Protein AF-A0A2K5Y8M3-F1 (afdb_monomer_lite)

pLDDT: mean 86.73, std 17.55, range [42.19, 98.62]

Sequence (183 aa):
SFQQRLSYTTLSDLALALLDGTVFEIVQGLLEIQHLTEKSLYNQRLRLQNEHRVLRQALRQKHQEAQQACRPHNLPVLQAAQQRELEAVEHRIREEQRAMDRKIVLELDRKVADQQSTLEKAGVAGFYVTTNPQELMLQMNLLELIRKLQQRGCRAGKAALGLGGPWQPPAAHYDQEGSPVPP

Organism: Mandrillus leucophaeus (NCBI:txid9568)

Secondary structure (DSSP, 8-state):
-------HHHHHHHHHHTSSSHHHHHHHHHHHHHHHHHHHHHHHHHHHHHHHHHHHHHHHHHHHHHHHTS-GGGHHHHHHHHHHHHHHHHHHHHHHHHHHHHHHHHHHHHHHHHHHHHHHHTT-TT------HHHHHHHHHHHHHHHHHHHHHHHHHHHHTTTTS--PPP-----TT--PPP-

InterPro domains:
  IPR010849 Gonadal family [PF07324] (1-158)
  IPR010849 Gonadal family [PTHR13054] (1-167)

Radius of gyration: 31.22 Å; chains: 1; bounding box: 56×35×107 Å

Foldseek 3Di:
DDDDDDDPVLVVLQVVLPPVVVVVVLLVVLVVVVVVLVVVLVVVLVVLVVVLVVVVVVLVVVLVVCQVPDDPVCNVVSVVVSVVVVVVSVVVSVVVSVVSVVVSVVVVLVSVQVSLVSCVVSSNRLGDRDPPPVSVVVVVVSSVVSVVVVVVVVVVVCVVVVVPDPPDPPPQDDDPPDDGDDD

Structure (mmCIF, N/CA/C/O backbone):
data_AF-A0A2K5Y8M3-F1
#
_entry.id   AF-A0A2K5Y8M3-F1
#
loop_
_atom_site.group_PDB
_atom_site.id
_atom_site.type_symbol
_atom_site.label_atom_id
_atom_site.label_alt_id
_atom_site.label_comp_id
_atom_site.label_asym_id
_atom_site.label_entity_id
_atom_site.label_seq_id
_atom_site.pdbx_PDB_ins_code
_atom_site.Cartn_x
_atom_site.Cartn_y
_atom_site.Cartn_z
_atom_site.occupancy
_atom_site.B_iso_or_equiv
_atom_site.auth_seq_id
_atom_site.auth_comp_id
_atom_site.auth_asym_id
_atom_site.auth_atom_id
_atom_site.pdbx_PDB_model_num
ATOM 1 N N . SER A 1 1 ? -7.683 21.658 15.973 1.00 45.31 1 SER A N 1
ATOM 2 C CA . SER A 1 1 ? -7.852 20.444 16.796 1.00 45.31 1 SER A CA 1
ATOM 3 C C . SER A 1 1 ? -9.326 20.084 16.806 1.00 45.31 1 SER A C 1
ATOM 5 O O . SER A 1 1 ? -10.143 20.928 17.146 1.00 45.31 1 SER A O 1
ATOM 7 N N . PHE A 1 2 ? -9.689 18.880 16.365 1.00 45.53 2 PHE A N 1
ATOM 8 C CA . PHE A 1 2 ? -11.070 18.400 16.448 1.00 45.53 2 PHE A CA 1
ATOM 9 C C . PHE A 1 2 ? -11.247 17.766 17.836 1.00 45.53 2 PHE A C 1
ATOM 11 O O . PHE A 1 2 ? -10.564 16.798 18.154 1.00 45.53 2 PHE A O 1
ATOM 18 N N . GLN A 1 3 ? -12.082 18.352 18.695 1.00 52.28 3 GLN A N 1
ATOM 19 C CA . GLN A 1 3 ? -12.441 17.780 19.997 1.00 52.28 3 GLN A CA 1
ATOM 20 C C . GLN A 1 3 ? -13.894 17.329 19.928 1.00 52.28 3 GLN A C 1
ATOM 22 O O . GLN A 1 3 ? -14.812 18.084 20.237 1.00 52.28 3 GLN A O 1
ATOM 27 N N . GLN A 1 4 ? -14.104 16.098 19.472 1.00 66.81 4 GLN A N 1
ATOM 28 C CA . GLN A 1 4 ? -15.426 15.495 19.502 1.00 66.81 4 GLN A CA 1
ATOM 29 C C . GLN A 1 4 ? -15.629 14.863 20.880 1.00 66.81 4 GLN A C 1
ATOM 31 O O . GLN A 1 4 ? -14.829 14.041 21.327 1.00 66.81 4 GLN A O 1
ATOM 36 N N . ARG A 1 5 ? -16.676 15.289 21.589 1.00 74.31 5 ARG A N 1
ATOM 37 C CA . ARG A 1 5 ? -17.030 14.718 22.889 1.00 74.31 5 ARG A CA 1
ATOM 38 C C . ARG A 1 5 ? -17.652 13.346 22.654 1.00 74.31 5 ARG A C 1
ATOM 40 O O . ARG A 1 5 ? -18.730 13.251 22.076 1.00 74.31 5 ARG A O 1
ATOM 47 N N . LEU A 1 6 ? -16.966 12.297 23.096 1.00 79.12 6 LEU A N 1
ATOM 48 C CA . LEU A 1 6 ? -17.510 10.943 23.077 1.00 79.12 6 LEU A CA 1
ATOM 49 C C . LEU A 1 6 ? -18.675 10.837 24.062 1.00 79.12 6 LEU A C 1
ATOM 51 O O . LEU A 1 6 ? -18.643 11.417 25.152 1.00 79.12 6 LEU A O 1
ATOM 55 N N . SER A 1 7 ? -19.707 10.096 23.668 1.00 83.12 7 SER A N 1
ATOM 56 C CA . SER A 1 7 ? -20.825 9.796 24.556 1.00 83.12 7 SER A CA 1
ATOM 57 C C . SER A 1 7 ? -20.370 8.871 25.694 1.00 83.12 7 SER A C 1
ATOM 59 O O . SER A 1 7 ? -19.452 8.064 25.526 1.00 83.12 7 SER A O 1
ATOM 61 N N . TYR A 1 8 ? -21.016 8.974 26.859 1.00 81.12 8 TYR A N 1
ATOM 62 C CA . TYR A 1 8 ? -20.737 8.088 27.997 1.00 81.12 8 TYR A CA 1
ATOM 63 C C . TYR A 1 8 ? -20.967 6.611 27.647 1.00 81.12 8 TYR A C 1
ATOM 65 O O . TYR A 1 8 ? -20.207 5.745 28.077 1.00 81.12 8 TYR A O 1
ATOM 73 N N . THR A 1 9 ? -21.983 6.341 26.827 1.00 85.62 9 THR A N 1
ATOM 74 C CA . THR A 1 9 ? -22.307 5.007 26.315 1.00 85.62 9 THR A CA 1
ATOM 75 C C . THR A 1 9 ? -21.160 4.449 25.479 1.00 85.62 9 THR A C 1
ATOM 77 O O . THR A 1 9 ? -20.653 3.385 25.798 1.00 85.62 9 THR A O 1
ATOM 80 N N . THR A 1 10 ? -20.623 5.221 24.524 1.00 84.31 10 THR A N 1
ATOM 81 C CA . THR A 1 10 ? -19.482 4.773 23.701 1.00 84.31 10 THR A CA 1
ATOM 82 C C . THR A 1 10 ? -18.241 4.478 24.545 1.00 84.31 10 THR A C 1
ATOM 84 O O . THR A 1 10 ? -17.532 3.512 24.282 1.00 84.31 10 THR A O 1
ATOM 87 N N . LEU A 1 11 ? -17.965 5.300 25.563 1.00 85.88 11 LEU A N 1
ATOM 88 C CA . LEU A 1 11 ? -16.831 5.080 26.464 1.00 85.88 11 LEU A CA 1
ATOM 89 C C . LEU A 1 11 ? -17.019 3.840 27.347 1.00 85.88 11 LEU A C 1
ATOM 91 O O . LEU A 1 11 ? -16.051 3.118 27.576 1.00 85.88 11 LEU A O 1
ATOM 95 N N . SER A 1 12 ? -18.240 3.592 27.828 1.00 88.50 12 SER A N 1
ATOM 96 C CA . SER A 1 12 ? -18.554 2.407 28.637 1.00 88.50 12 SER A CA 1
ATOM 97 C C . SER A 1 12 ? -18.474 1.128 27.808 1.00 88.50 12 SER A C 1
ATOM 99 O O . SER A 1 12 ? -17.821 0.180 28.234 1.00 88.50 12 SER A O 1
ATOM 101 N N . ASP A 1 13 ? -19.045 1.125 26.602 1.00 90.56 13 ASP A N 1
ATOM 102 C CA . ASP A 1 13 ? -19.000 -0.019 25.685 1.00 90.56 13 ASP A CA 1
ATOM 103 C C . ASP A 1 13 ? -17.557 -0.344 25.277 1.00 90.56 13 ASP A C 1
ATOM 105 O O . ASP A 1 13 ? -17.147 -1.505 25.277 1.00 90.56 13 ASP A O 1
ATOM 109 N N . LEU A 1 14 ? -16.746 0.688 25.009 1.00 90.38 14 LEU A N 1
ATOM 110 C CA . LEU A 1 14 ? -15.321 0.514 24.739 1.00 90.38 14 LEU A CA 1
ATOM 111 C C . LEU A 1 14 ? -14.583 -0.072 25.948 1.00 90.38 14 LEU A C 1
ATOM 113 O O . LEU A 1 14 ? -13.770 -0.974 25.783 1.00 90.38 14 LEU A O 1
ATOM 117 N N . ALA A 1 15 ? -14.845 0.424 27.159 1.00 89.00 15 ALA A N 1
ATOM 118 C CA . ALA A 1 15 ? -14.204 -0.093 28.365 1.00 89.00 15 ALA A CA 1
ATOM 119 C C . ALA A 1 15 ? -14.549 -1.571 28.600 1.00 89.00 15 ALA A C 1
ATOM 121 O O . ALA A 1 15 ? -13.648 -2.346 28.911 1.00 89.00 15 ALA A O 1
ATOM 122 N N . LEU A 1 16 ? -15.814 -1.958 28.398 1.00 90.12 16 LEU A N 1
ATOM 123 C CA . LEU A 1 16 ? -16.269 -3.347 28.485 1.00 90.12 16 LEU A CA 1
ATOM 124 C C . LEU A 1 16 ? -15.545 -4.246 27.474 1.00 90.12 16 LEU A C 1
ATOM 126 O O . LEU A 1 16 ? -15.043 -5.299 27.861 1.00 90.12 16 LEU A O 1
ATOM 130 N N . ALA A 1 17 ? -15.423 -3.808 26.216 1.00 89.75 17 ALA A N 1
ATOM 131 C CA . ALA A 1 17 ? -14.727 -4.555 25.165 1.00 89.75 17 ALA A CA 1
ATOM 132 C C . ALA A 1 17 ? -13.228 -4.772 25.455 1.00 89.75 17 ALA A C 1
ATOM 134 O O . ALA A 1 17 ? -12.619 -5.688 24.916 1.00 89.75 17 ALA A O 1
ATOM 135 N N . LEU A 1 18 ? -12.614 -3.936 26.298 1.00 92.00 18 LEU A N 1
ATOM 136 C CA . LEU A 1 18 ? -11.194 -4.034 26.648 1.00 92.00 18 LEU A CA 1
ATOM 137 C C . LEU A 1 18 ? -10.912 -4.922 27.874 1.00 92.00 18 LEU A C 1
ATOM 139 O O . LEU A 1 18 ? -9.741 -5.150 28.179 1.00 92.00 18 LEU A O 1
ATOM 143 N N . LEU A 1 19 ? -11.938 -5.394 28.594 1.00 89.00 19 LEU A N 1
ATOM 144 C CA . LEU A 1 19 ? -11.767 -6.090 29.879 1.00 89.00 19 LEU A CA 1
ATOM 145 C C . LEU A 1 19 ? -11.084 -7.455 29.761 1.00 89.00 19 LEU A C 1
ATOM 147 O O . LEU A 1 19 ? -10.282 -7.808 30.623 1.00 89.00 19 LEU A O 1
ATOM 151 N N . ASP A 1 20 ? -11.419 -8.223 28.727 1.00 88.44 20 ASP A N 1
ATOM 152 C CA . ASP A 1 20 ? -10.925 -9.593 28.542 1.00 88.44 20 ASP A CA 1
ATOM 153 C C . ASP A 1 20 ? -9.510 -9.647 27.939 1.00 88.44 20 ASP A C 1
ATOM 155 O O . ASP A 1 20 ? -8.853 -10.684 27.968 1.00 88.44 20 ASP A O 1
ATOM 159 N N . GLY A 1 21 ? -9.028 -8.516 27.422 1.00 89.94 21 GLY A N 1
ATOM 160 C CA . GLY A 1 21 ? -7.730 -8.374 26.782 1.00 89.94 21 GLY A CA 1
ATOM 161 C C . GLY A 1 21 ? -7.669 -8.823 25.318 1.00 89.94 21 GLY A C 1
ATOM 162 O O . GLY A 1 21 ? -6.686 -8.503 24.647 1.00 89.94 21 GLY A O 1
ATOM 163 N N . THR A 1 22 ? -8.720 -9.451 24.782 1.00 93.88 22 THR A N 1
ATOM 164 C CA . THR A 1 22 ? -8.775 -9.956 23.399 1.00 93.88 22 THR A CA 1
ATOM 165 C C . THR A 1 22 ? -8.540 -8.830 22.391 1.00 93.88 22 THR A C 1
ATOM 167 O O . THR A 1 22 ? -7.773 -8.967 21.437 1.00 93.88 22 THR A O 1
ATOM 170 N N . VAL A 1 23 ? -9.137 -7.659 22.629 1.00 95.62 23 VAL A N 1
ATOM 171 C CA . VAL A 1 23 ? -8.974 -6.485 21.757 1.00 95.62 23 VAL A CA 1
ATOM 172 C C . VAL A 1 23 ? -7.519 -6.006 21.701 1.00 95.62 23 VAL A C 1
ATOM 174 O O . VAL A 1 23 ? -7.066 -5.557 20.647 1.00 95.62 23 VAL A O 1
ATOM 177 N N . PHE A 1 24 ? -6.748 -6.131 22.786 1.00 95.44 24 PHE A N 1
ATOM 178 C CA . PHE A 1 24 ? -5.328 -5.771 22.772 1.00 95.44 24 PHE A CA 1
ATOM 179 C C . PHE A 1 24 ? -4.502 -6.725 21.904 1.00 95.44 24 PHE A C 1
ATOM 181 O O . PHE A 1 24 ? -3.599 -6.271 21.197 1.00 95.44 24 PHE A O 1
ATOM 188 N N . GLU A 1 25 ? -4.817 -8.021 21.923 1.00 95.62 25 GLU A N 1
ATOM 189 C CA . GLU A 1 25 ? -4.176 -9.015 21.056 1.00 95.62 25 GLU A CA 1
ATOM 190 C C . GLU A 1 25 ? -4.523 -8.774 19.585 1.00 95.62 25 GLU A C 1
ATOM 192 O O . GLU A 1 25 ? -3.632 -8.762 18.735 1.00 95.62 25 GLU A O 1
ATOM 197 N N . ILE A 1 26 ? -5.794 -8.479 19.286 1.00 96.81 26 ILE A N 1
ATOM 198 C CA . ILE A 1 26 ? -6.243 -8.126 17.932 1.00 96.81 26 ILE A CA 1
ATOM 199 C C . ILE A 1 26 ? -5.497 -6.888 17.428 1.00 96.81 26 ILE A C 1
ATOM 201 O O . ILE A 1 26 ? -4.932 -6.911 16.336 1.00 96.81 26 ILE A O 1
ATOM 205 N N . VAL A 1 27 ? -5.449 -5.812 18.220 1.00 96.94 27 VAL A N 1
ATOM 206 C CA . VAL A 1 27 ? -4.745 -4.573 17.845 1.00 96.94 27 VAL A CA 1
ATOM 207 C C . VAL A 1 27 ? -3.251 -4.824 17.627 1.00 96.94 27 VAL A C 1
ATOM 209 O O . VAL A 1 27 ? -2.671 -4.272 16.689 1.00 96.94 27 VAL A O 1
ATOM 212 N N . GLN A 1 28 ? -2.629 -5.675 18.443 1.00 96.06 28 GLN A N 1
ATOM 213 C CA . GLN A 1 28 ? -1.229 -6.057 18.274 1.00 96.06 28 GLN A CA 1
ATOM 214 C C . GLN A 1 28 ? -1.009 -6.855 16.976 1.00 96.06 28 GLN A C 1
ATOM 216 O O . GLN A 1 28 ? -0.113 -6.518 16.201 1.00 96.06 28 GLN A O 1
ATOM 221 N N . GLY A 1 29 ? -1.862 -7.838 16.678 1.00 97.62 29 GLY A N 1
ATOM 222 C CA . GLY A 1 29 ? -1.800 -8.601 15.429 1.00 97.62 29 GLY A CA 1
ATOM 223 C C . GLY A 1 29 ? -2.021 -7.729 14.187 1.00 97.62 29 GLY A C 1
ATOM 224 O O . GLY A 1 29 ? -1.276 -7.828 13.211 1.00 97.62 29 GLY A O 1
ATOM 225 N N . LEU A 1 30 ? -2.987 -6.804 14.229 1.00 97.94 30 LEU A N 1
ATOM 226 C CA . LEU A 1 30 ? -3.224 -5.840 13.147 1.00 97.94 30 LEU A CA 1
ATOM 227 C C . LEU A 1 30 ? -2.010 -4.932 12.908 1.00 97.94 30 LEU A C 1
ATOM 229 O O . LEU A 1 30 ? -1.686 -4.631 11.756 1.00 97.94 30 LEU A O 1
ATOM 233 N N . LEU A 1 31 ? -1.318 -4.528 13.977 1.00 96.69 31 LEU A N 1
ATOM 234 C CA . LEU A 1 31 ? -0.097 -3.733 13.893 1.00 96.69 31 LEU A CA 1
ATOM 235 C C . LEU A 1 31 ? 1.056 -4.520 13.255 1.00 96.69 31 LEU A C 1
ATOM 237 O O . LEU A 1 31 ? 1.815 -3.974 12.457 1.00 96.69 31 LEU A O 1
ATOM 241 N N . GLU A 1 32 ? 1.212 -5.797 13.585 1.00 98.06 32 GLU A N 1
ATOM 242 C CA . GLU A 1 32 ? 2.239 -6.655 12.982 1.00 98.06 32 GLU A CA 1
ATOM 243 C C . GLU A 1 32 ? 1.980 -6.879 11.489 1.00 98.06 32 GLU A C 1
ATOM 245 O O . GLU A 1 32 ? 2.884 -6.701 10.668 1.00 98.06 32 GLU A O 1
ATOM 250 N N . ILE A 1 33 ? 0.728 -7.173 11.119 1.00 98.12 33 ILE A N 1
ATOM 251 C CA . ILE A 1 33 ? 0.303 -7.302 9.718 1.00 98.12 33 ILE A CA 1
ATOM 252 C C . ILE A 1 33 ? 0.563 -6.001 8.949 1.00 98.12 33 ILE A C 1
ATOM 254 O O . ILE A 1 33 ? 1.051 -6.050 7.814 1.00 98.12 33 ILE A O 1
ATOM 258 N N . GLN A 1 34 ? 0.280 -4.844 9.556 1.00 97.75 34 GLN A N 1
ATOM 259 C CA . GLN A 1 34 ? 0.578 -3.538 8.970 1.00 97.75 34 GLN A CA 1
ATOM 260 C C . GLN A 1 34 ? 2.074 -3.390 8.675 1.00 97.75 34 GLN A C 1
ATOM 262 O O . GLN A 1 34 ? 2.443 -3.165 7.523 1.00 97.75 34 GLN A O 1
ATOM 267 N N . HIS A 1 35 ? 2.944 -3.596 9.669 1.00 98.19 35 HIS A N 1
ATOM 268 C CA . HIS A 1 35 ? 4.392 -3.466 9.479 1.00 98.19 35 HIS A CA 1
ATOM 269 C C . HIS A 1 35 ? 4.934 -4.422 8.411 1.00 98.19 35 HIS A C 1
ATOM 271 O O . HIS A 1 35 ? 5.770 -4.032 7.592 1.00 98.19 35 HIS A O 1
ATOM 277 N N . LEU A 1 36 ? 4.469 -5.676 8.393 1.00 98.44 36 LEU A N 1
ATOM 278 C CA . LEU A 1 36 ? 4.871 -6.648 7.375 1.00 98.44 36 LEU A CA 1
ATOM 279 C C . LEU A 1 36 ? 4.439 -6.205 5.973 1.00 98.44 36 LEU A C 1
ATOM 281 O O . LEU A 1 36 ? 5.224 -6.303 5.026 1.00 98.44 36 LEU A O 1
ATOM 285 N N . THR A 1 37 ? 3.220 -5.678 5.846 1.00 98.00 37 THR A N 1
ATOM 286 C CA . THR A 1 37 ? 2.686 -5.178 4.574 1.00 98.00 37 THR A CA 1
ATOM 287 C C . THR A 1 37 ? 3.477 -3.967 4.086 1.00 98.00 37 THR A C 1
ATOM 289 O O . THR A 1 37 ? 3.958 -3.967 2.954 1.00 98.00 37 THR A O 1
ATOM 292 N N . GLU A 1 38 ? 3.687 -2.968 4.944 1.00 98.19 38 GLU A N 1
ATOM 293 C CA . GLU A 1 38 ? 4.454 -1.760 4.622 1.00 98.19 38 GLU A CA 1
ATOM 294 C C . GLU A 1 38 ? 5.890 -2.100 4.211 1.00 98.19 38 GLU A C 1
ATOM 296 O O . GLU A 1 38 ? 6.377 -1.628 3.180 1.00 98.19 38 GLU A O 1
ATOM 301 N N . LYS A 1 39 ? 6.552 -2.994 4.957 1.00 98.56 39 LYS A N 1
ATOM 302 C CA . LYS A 1 39 ? 7.898 -3.476 4.626 1.00 98.56 39 LYS A CA 1
ATOM 303 C C . LYS A 1 39 ? 7.926 -4.190 3.275 1.00 98.56 39 LYS A C 1
ATOM 305 O O . LYS A 1 39 ? 8.870 -4.006 2.506 1.00 98.56 39 LYS A O 1
ATOM 310 N N . SER A 1 40 ? 6.914 -5.000 2.970 1.00 98.50 40 SER A N 1
ATOM 311 C CA . SER A 1 40 ? 6.799 -5.691 1.681 1.00 98.50 40 SER A CA 1
ATOM 312 C C . SER A 1 40 ? 6.635 -4.704 0.518 1.00 98.50 40 SER A C 1
ATOM 314 O O . SER A 1 40 ? 7.402 -4.760 -0.446 1.00 98.50 40 SER A O 1
ATOM 316 N N . LEU A 1 41 ? 5.713 -3.741 0.641 1.00 98.50 41 LEU A N 1
ATOM 317 C CA . LEU A 1 41 ? 5.461 -2.706 -0.369 1.00 98.50 41 LEU A CA 1
ATOM 318 C C . LEU A 1 41 ? 6.694 -1.824 -0.603 1.00 98.50 41 LEU A C 1
ATOM 320 O O . LEU A 1 41 ? 7.062 -1.565 -1.752 1.00 98.50 41 LEU A O 1
ATOM 324 N N . TYR A 1 42 ? 7.376 -1.418 0.473 1.00 98.38 42 TYR A N 1
ATOM 325 C CA . TYR A 1 42 ? 8.632 -0.674 0.392 1.00 98.38 42 TYR A CA 1
ATOM 326 C C . TYR A 1 42 ? 9.706 -1.459 -0.369 1.00 98.38 42 TYR A C 1
ATOM 328 O O . TYR A 1 42 ? 10.300 -0.943 -1.316 1.00 98.38 42 TYR A O 1
ATOM 336 N N . ASN A 1 43 ? 9.917 -2.727 -0.007 1.00 98.62 43 ASN A N 1
ATOM 337 C CA . ASN A 1 43 ? 10.897 -3.580 -0.676 1.00 98.62 43 ASN A CA 1
ATOM 338 C C . ASN A 1 43 ? 10.556 -3.797 -2.153 1.00 98.62 43 ASN A C 1
ATOM 340 O O . ASN A 1 43 ? 11.457 -3.809 -2.991 1.00 98.62 43 ASN A O 1
ATOM 344 N N . GLN A 1 44 ? 9.274 -3.939 -2.494 1.00 98.38 44 GLN A N 1
ATOM 345 C CA . GLN A 1 44 ? 8.841 -4.052 -3.883 1.00 98.38 44 GLN A CA 1
ATOM 346 C C . GLN A 1 44 ? 9.154 -2.772 -4.673 1.00 98.38 44 GLN A C 1
ATOM 348 O O . GLN A 1 44 ? 9.705 -2.856 -5.771 1.00 98.38 44 GLN A O 1
ATOM 353 N N . ARG A 1 45 ? 8.877 -1.590 -4.103 1.00 98.38 45 ARG A N 1
ATOM 354 C CA . ARG A 1 45 ? 9.209 -0.302 -4.733 1.00 98.38 45 ARG A CA 1
ATOM 355 C C . ARG A 1 45 ? 10.716 -0.151 -4.933 1.00 98.38 45 ARG A C 1
ATOM 357 O O . ARG A 1 45 ? 11.152 0.256 -6.006 1.00 98.38 45 ARG A O 1
ATOM 364 N N . LEU A 1 46 ? 11.505 -0.519 -3.926 1.00 98.44 46 LEU A N 1
ATOM 365 C CA . LEU A 1 46 ? 12.964 -0.446 -3.978 1.00 98.44 46 LEU A CA 1
ATOM 366 C C . LEU A 1 46 ? 13.552 -1.380 -5.047 1.00 98.44 46 LEU A C 1
ATOM 368 O O . LEU A 1 46 ? 14.474 -0.992 -5.763 1.00 98.44 46 LEU A O 1
ATOM 372 N N . ARG A 1 47 ? 13.015 -2.599 -5.191 1.00 98.56 47 ARG A N 1
ATOM 373 C CA . ARG A 1 47 ? 13.420 -3.538 -6.253 1.00 98.56 47 ARG A CA 1
ATOM 374 C C . ARG A 1 47 ? 13.181 -2.950 -7.640 1.00 98.56 47 ARG A C 1
ATOM 376 O O . ARG A 1 47 ? 14.120 -2.908 -8.428 1.00 98.56 47 ARG A O 1
ATOM 383 N N . LEU A 1 48 ? 11.989 -2.405 -7.886 1.00 98.50 48 LEU A N 1
ATOM 384 C CA . LEU A 1 48 ? 11.653 -1.766 -9.161 1.00 98.50 48 LEU A CA 1
ATOM 385 C C . LEU A 1 48 ? 12.611 -0.604 -9.485 1.00 98.50 48 LEU A C 1
ATOM 387 O O . LEU A 1 48 ? 13.139 -0.506 -10.589 1.00 98.50 48 LEU A O 1
ATOM 391 N N . GLN A 1 49 ? 12.916 0.241 -8.497 1.00 98.12 49 GLN A N 1
ATOM 392 C CA . GLN A 1 49 ? 13.874 1.339 -8.672 1.00 98.12 49 GLN A CA 1
ATOM 393 C C . GLN A 1 49 ? 15.288 0.847 -9.006 1.00 98.12 49 GLN A C 1
ATOM 395 O O . GLN A 1 49 ? 15.981 1.446 -9.834 1.00 98.12 49 GLN A O 1
ATOM 400 N N . ASN A 1 50 ? 15.725 -0.250 -8.386 1.00 98.50 50 ASN A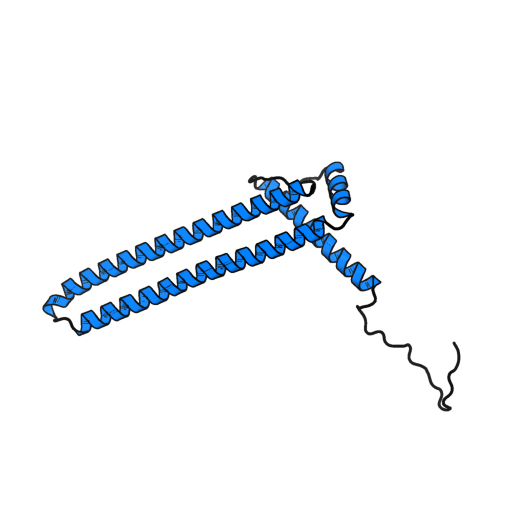 N 1
ATOM 401 C CA . ASN A 1 50 ? 17.012 -0.862 -8.697 1.00 98.50 50 ASN A CA 1
ATOM 402 C C . ASN A 1 50 ? 17.035 -1.443 -10.117 1.00 98.50 50 ASN A C 1
ATOM 404 O O . ASN A 1 50 ? 18.010 -1.225 -10.836 1.00 98.50 50 ASN A O 1
ATOM 408 N N . GLU A 1 51 ? 15.965 -2.113 -10.547 1.00 98.44 51 GLU A N 1
ATOM 409 C CA . GLU A 1 51 ? 15.809 -2.610 -11.920 1.00 98.44 51 GLU A CA 1
ATOM 410 C C . GLU A 1 51 ? 15.885 -1.463 -12.937 1.00 98.44 51 GLU A C 1
ATOM 412 O O . GLU A 1 51 ? 16.639 -1.541 -13.907 1.00 98.44 51 GLU A O 1
ATOM 417 N N . HIS A 1 52 ? 15.204 -0.342 -12.678 1.00 98.44 52 HIS A N 1
ATOM 418 C CA . HIS A 1 52 ? 15.279 0.863 -13.514 1.00 98.44 52 HIS A CA 1
ATOM 419 C C . HIS A 1 52 ? 16.687 1.455 -13.579 1.00 98.44 52 HIS A C 1
ATOM 421 O O . HIS A 1 52 ? 17.126 1.907 -14.641 1.00 98.44 52 HIS A O 1
ATOM 427 N N . ARG A 1 53 ? 17.418 1.453 -12.457 1.00 98.06 53 ARG A N 1
ATOM 428 C CA . ARG A 1 53 ? 18.812 1.914 -12.409 1.00 98.06 53 ARG A CA 1
ATOM 429 C C . ARG A 1 53 ? 19.712 1.038 -13.279 1.00 98.06 53 ARG A C 1
ATOM 431 O O . ARG A 1 53 ? 20.475 1.573 -14.081 1.00 98.06 53 ARG A O 1
ATOM 438 N N . VAL A 1 54 ? 19.599 -0.282 -13.137 1.00 98.38 54 VAL A N 1
ATOM 439 C CA . VAL A 1 54 ? 20.365 -1.258 -13.927 1.00 98.38 54 VAL A CA 1
ATOM 440 C C . VAL A 1 54 ? 20.023 -1.133 -15.411 1.00 98.38 54 VAL A C 1
ATOM 442 O O . VAL A 1 54 ? 20.929 -1.065 -16.237 1.00 98.38 54 VAL A O 1
ATOM 445 N N . LEU A 1 55 ? 18.740 -1.001 -15.755 1.00 97.94 55 LEU A N 1
ATOM 446 C CA . LEU A 1 55 ? 18.285 -0.809 -17.131 1.00 97.94 55 LEU A CA 1
ATOM 447 C C . LEU A 1 55 ? 18.898 0.443 -17.773 1.00 97.94 55 LEU A C 1
ATOM 449 O O . LEU A 1 55 ? 19.417 0.374 -18.885 1.00 97.94 55 LEU A O 1
ATOM 453 N N . ARG A 1 56 ? 18.880 1.586 -17.072 1.00 97.31 56 ARG A N 1
ATOM 454 C CA . ARG A 1 56 ? 19.499 2.830 -17.566 1.00 97.31 56 ARG A CA 1
ATOM 455 C C . ARG A 1 56 ? 20.998 2.671 -17.789 1.00 97.31 56 ARG A C 1
ATOM 457 O O . ARG A 1 56 ? 21.524 3.188 -18.771 1.00 97.31 56 ARG A O 1
ATOM 464 N N . GLN A 1 57 ? 21.685 1.980 -16.883 1.00 97.50 57 GLN A N 1
ATOM 465 C CA . GLN A 1 57 ? 23.117 1.730 -17.012 1.00 97.50 57 GLN A CA 1
ATOM 466 C C . GLN A 1 57 ? 23.418 0.829 -18.216 1.00 97.50 57 GLN A C 1
ATOM 468 O O . GLN A 1 57 ? 24.276 1.173 -19.023 1.00 97.50 57 GLN A O 1
ATOM 473 N N . ALA A 1 58 ? 22.677 -0.269 -18.376 1.00 97.81 58 ALA A N 1
ATOM 474 C CA . ALA A 1 58 ? 22.828 -1.182 -19.504 1.00 97.81 58 ALA A CA 1
ATOM 475 C C . ALA A 1 58 ? 22.552 -0.487 -20.847 1.00 97.81 58 ALA A C 1
ATOM 477 O O . ALA A 1 58 ? 23.302 -0.669 -21.804 1.00 97.81 58 ALA A O 1
ATOM 478 N N . LEU A 1 59 ? 21.519 0.361 -20.910 1.00 97.56 59 LEU A N 1
ATOM 479 C CA . LEU A 1 59 ? 21.202 1.136 -22.109 1.00 97.56 59 LEU A CA 1
ATOM 480 C C . LEU A 1 59 ? 22.339 2.095 -22.480 1.00 97.56 59 LEU A C 1
ATOM 482 O O . LEU A 1 59 ? 22.764 2.124 -23.631 1.00 97.56 59 LEU A O 1
ATOM 486 N N . ARG A 1 60 ? 22.867 2.840 -21.501 1.00 96.12 60 ARG A N 1
ATOM 487 C CA . ARG A 1 60 ? 24.001 3.752 -21.715 1.00 96.12 60 ARG A CA 1
ATOM 488 C C . ARG A 1 60 ? 25.242 3.014 -22.201 1.00 96.12 60 ARG A C 1
ATOM 490 O O . ARG A 1 60 ? 25.886 3.481 -23.134 1.00 96.12 60 ARG A O 1
ATOM 497 N N . GLN A 1 61 ? 25.538 1.858 -21.612 1.00 97.25 61 GLN A N 1
ATOM 498 C CA . GLN A 1 61 ? 26.663 1.023 -22.023 1.00 97.25 61 GLN A CA 1
ATOM 499 C C . GLN A 1 61 ? 26.507 0.563 -23.481 1.00 97.25 61 GLN A C 1
ATOM 501 O O . GLN A 1 61 ? 27.392 0.797 -24.300 1.00 97.25 61 GLN A O 1
ATOM 506 N N . LYS A 1 62 ? 25.334 0.023 -23.840 1.00 96.69 62 LYS A N 1
ATOM 507 C CA . LYS A 1 62 ? 24.998 -0.368 -25.220 1.00 96.69 62 LYS A CA 1
ATOM 508 C C . LYS A 1 62 ? 25.128 0.808 -26.194 1.00 96.69 62 LYS A C 1
ATOM 510 O O . LYS A 1 62 ? 25.625 0.647 -27.307 1.00 96.69 62 LYS A O 1
ATOM 515 N N . HIS A 1 63 ? 24.668 1.996 -25.798 1.00 96.25 63 HIS A N 1
ATOM 516 C CA . HIS A 1 63 ? 24.774 3.199 -26.626 1.00 96.25 63 HIS A CA 1
ATOM 517 C C . HIS A 1 63 ? 26.226 3.610 -26.858 1.00 96.25 63 HIS A C 1
ATOM 519 O O . HIS A 1 63 ? 26.583 3.933 -27.992 1.00 96.25 63 HIS A O 1
ATOM 525 N N . GLN A 1 64 ? 27.058 3.552 -25.820 1.00 94.75 64 GLN A N 1
ATOM 526 C CA . GLN A 1 64 ? 28.481 3.869 -25.900 1.00 94.75 64 GLN A CA 1
ATOM 527 C C . GLN A 1 64 ? 29.234 2.889 -26.811 1.00 94.75 64 GLN A C 1
ATOM 529 O O . GLN A 1 64 ? 29.980 3.321 -27.687 1.00 94.75 64 GLN A O 1
ATOM 534 N N . GLU A 1 65 ? 28.995 1.585 -26.665 1.00 95.62 65 GLU A N 1
ATOM 535 C CA . GLU A 1 65 ? 29.589 0.546 -27.520 1.00 95.62 65 GLU A CA 1
ATOM 536 C C . GLU A 1 65 ? 29.194 0.728 -28.992 1.00 95.62 65 GLU A C 1
ATOM 538 O O . GLU A 1 65 ? 30.044 0.702 -29.885 1.00 95.62 65 GLU A O 1
ATOM 543 N N . ALA A 1 66 ? 27.911 0.997 -29.253 1.00 93.88 66 ALA A N 1
ATOM 544 C CA . ALA A 1 66 ? 27.420 1.240 -30.605 1.00 93.88 66 ALA A CA 1
ATOM 545 C C . ALA A 1 66 ? 28.046 2.494 -31.236 1.00 93.88 66 ALA A C 1
ATOM 547 O O . ALA A 1 66 ? 28.332 2.489 -32.430 1.00 93.88 66 ALA A O 1
ATOM 548 N N . GLN A 1 67 ? 28.281 3.558 -30.459 1.00 93.12 67 GLN A N 1
ATOM 549 C CA . GLN A 1 67 ? 28.947 4.769 -30.949 1.00 93.12 67 GLN A CA 1
ATOM 550 C C . GLN A 1 67 ? 30.418 4.516 -31.295 1.00 93.12 67 GLN A C 1
ATOM 552 O O . GLN A 1 67 ? 30.880 5.002 -32.324 1.00 93.12 67 GLN A O 1
ATOM 557 N N . GLN A 1 68 ? 31.132 3.729 -30.485 1.00 91.38 68 GLN A N 1
ATOM 558 C CA . GLN A 1 68 ? 32.537 3.380 -30.732 1.00 91.38 68 GLN A CA 1
ATOM 559 C C . GLN A 1 68 ? 32.724 2.540 -32.001 1.00 91.38 68 GLN A C 1
ATOM 561 O O . GLN A 1 68 ? 33.710 2.712 -32.714 1.00 91.38 68 GLN A O 1
ATOM 566 N N . ALA A 1 69 ? 31.774 1.655 -32.307 1.00 91.56 69 ALA A N 1
ATOM 567 C CA . ALA A 1 69 ? 31.803 0.827 -33.512 1.00 91.56 69 ALA A CA 1
ATOM 568 C C . ALA A 1 69 ? 31.273 1.545 -34.774 1.00 91.56 69 ALA A C 1
ATOM 570 O O . ALA A 1 69 ? 31.361 1.003 -35.879 1.00 91.56 69 ALA A O 1
ATOM 571 N N . CYS A 1 70 ? 30.692 2.744 -34.639 1.00 89.50 70 CYS A N 1
ATOM 572 C CA . CYS A 1 70 ? 30.013 3.435 -35.732 1.00 89.50 70 CYS A CA 1
ATOM 573 C C . CYS A 1 70 ? 30.969 4.304 -36.559 1.00 89.50 70 CYS A C 1
ATOM 575 O O . CYS A 1 70 ? 31.847 4.988 -36.038 1.00 89.50 70 CYS A O 1
ATOM 577 N N . ARG A 1 71 ? 30.760 4.341 -37.879 1.00 90.75 71 ARG A N 1
ATOM 578 C CA . ARG A 1 71 ? 31.483 5.265 -38.764 1.00 90.75 71 ARG A CA 1
ATOM 579 C C . ARG A 1 71 ? 31.003 6.714 -38.555 1.00 90.75 71 ARG A C 1
ATOM 581 O O . ARG A 1 71 ? 29.797 6.914 -38.394 1.00 90.75 71 ARG A O 1
ATOM 588 N N . PRO A 1 72 ? 31.880 7.733 -38.681 1.00 86.19 72 PRO A N 1
ATOM 589 C CA . PRO A 1 72 ? 31.537 9.134 -38.397 1.00 86.19 72 PRO A CA 1
ATOM 590 C C . PRO A 1 72 ? 30.314 9.665 -39.157 1.00 86.19 72 PRO A C 1
ATOM 592 O O . PRO A 1 72 ? 29.487 10.370 -38.588 1.00 86.19 72 PRO A O 1
ATOM 595 N N . HIS A 1 73 ? 30.145 9.274 -40.423 1.00 89.44 73 HIS A N 1
ATOM 596 C CA . HIS A 1 73 ? 29.013 9.697 -41.256 1.00 89.44 73 HIS A CA 1
ATOM 597 C C . HIS A 1 73 ? 27.648 9.145 -40.784 1.00 89.44 73 HIS A C 1
ATOM 599 O O . HIS A 1 73 ? 26.616 9.733 -41.084 1.00 89.44 73 HIS A O 1
ATOM 605 N N . ASN A 1 74 ? 27.623 8.034 -40.033 1.00 91.81 74 ASN A N 1
ATOM 606 C CA . ASN A 1 74 ? 26.393 7.393 -39.540 1.00 91.81 74 ASN A CA 1
ATOM 607 C C . ASN A 1 74 ? 26.048 7.825 -38.110 1.00 91.81 74 ASN A C 1
ATOM 609 O O . ASN A 1 74 ? 24.959 7.528 -37.614 1.00 91.81 74 ASN A O 1
ATOM 613 N N . LEU A 1 75 ? 26.970 8.525 -37.445 1.00 92.50 75 LEU A N 1
ATOM 614 C CA . LEU A 1 75 ? 26.847 8.914 -36.049 1.00 92.50 75 LEU A CA 1
ATOM 615 C C . LEU A 1 75 ? 25.603 9.779 -35.765 1.00 92.50 75 LEU A C 1
ATOM 617 O O . LEU A 1 75 ? 24.915 9.463 -34.796 1.00 92.50 75 LEU A O 1
ATOM 621 N N . PRO A 1 76 ? 25.221 10.773 -36.599 1.00 92.94 76 PRO A N 1
ATOM 622 C CA . PRO A 1 76 ? 24.028 11.585 -36.332 1.00 92.94 76 PRO A CA 1
ATOM 623 C C . PRO A 1 76 ? 22.729 10.770 -36.352 1.00 92.94 76 PRO A C 1
ATOM 625 O O . PRO A 1 76 ? 21.852 10.953 -35.509 1.00 92.94 76 PRO A O 1
ATOM 628 N N . VAL A 1 77 ? 22.614 9.827 -37.293 1.00 94.69 77 VAL A N 1
ATOM 629 C CA . VAL A 1 77 ? 21.436 8.952 -37.412 1.00 94.69 77 VAL A CA 1
ATOM 630 C C . VAL A 1 77 ? 21.352 8.008 -36.213 1.00 94.69 77 VAL A C 1
ATOM 632 O O . VAL A 1 77 ? 20.278 7.840 -35.634 1.00 94.69 77 VAL A O 1
ATOM 635 N N . LEU A 1 78 ? 22.490 7.436 -35.806 1.00 95.31 78 LEU A N 1
ATOM 636 C CA . LEU A 1 78 ? 22.581 6.586 -34.622 1.00 95.31 78 LEU A CA 1
ATOM 637 C C . LEU A 1 78 ? 22.210 7.358 -33.348 1.00 95.31 78 LEU A C 1
ATOM 639 O O . LEU A 1 78 ? 21.389 6.879 -32.572 1.00 95.31 78 LEU A O 1
ATOM 643 N N . GLN A 1 79 ? 22.754 8.560 -33.148 1.00 94.44 79 GLN A N 1
ATOM 644 C CA . GLN A 1 79 ? 22.445 9.406 -31.991 1.00 94.44 79 GLN A CA 1
ATOM 645 C C . GLN A 1 79 ? 20.956 9.763 -31.928 1.00 94.44 79 GLN A C 1
ATOM 647 O O . GLN A 1 79 ? 20.342 9.655 -30.869 1.00 94.44 79 GLN A O 1
ATOM 652 N N . ALA A 1 80 ? 20.339 10.101 -33.064 1.00 95.94 80 ALA A N 1
ATOM 653 C CA . ALA A 1 80 ? 18.904 10.371 -33.125 1.00 95.94 80 ALA A CA 1
ATOM 654 C C . ALA A 1 80 ? 18.042 9.137 -32.792 1.00 95.94 80 ALA A C 1
ATOM 656 O O . ALA A 1 80 ? 16.928 9.281 -32.283 1.00 95.94 80 ALA A O 1
ATOM 657 N N . ALA A 1 81 ? 18.516 7.924 -33.094 1.00 95.69 81 ALA A N 1
ATOM 658 C CA . ALA A 1 81 ? 17.848 6.683 -32.698 1.00 95.69 81 ALA A CA 1
ATOM 659 C C . ALA A 1 81 ? 18.032 6.388 -31.199 1.00 95.69 81 ALA A C 1
ATOM 661 O O . ALA A 1 81 ? 17.065 6.052 -30.518 1.00 95.69 81 ALA A O 1
ATOM 662 N N . GLN A 1 82 ? 19.244 6.576 -30.672 1.00 96.56 82 GLN A N 1
ATOM 663 C CA . GLN A 1 82 ? 19.564 6.397 -29.252 1.00 96.56 82 GLN A CA 1
ATOM 664 C C . GLN A 1 82 ? 18.781 7.361 -28.357 1.00 96.56 82 GLN A C 1
ATOM 666 O O . GLN A 1 82 ? 18.257 6.948 -27.324 1.00 96.56 82 GLN A O 1
ATOM 671 N N . GLN A 1 83 ? 18.635 8.618 -28.782 1.00 96.12 83 GLN A N 1
ATOM 672 C CA . GLN A 1 83 ? 17.836 9.617 -28.074 1.00 96.12 83 GLN A CA 1
ATOM 673 C C . GLN A 1 83 ? 16.365 9.189 -27.968 1.00 96.12 83 GLN A C 1
ATOM 675 O O . GLN A 1 83 ? 15.788 9.219 -26.884 1.00 96.12 83 GLN A O 1
ATOM 680 N N . ARG A 1 84 ? 15.781 8.695 -29.068 1.00 97.25 84 ARG A N 1
ATOM 681 C CA . ARG A 1 84 ? 14.414 8.150 -29.071 1.00 97.25 84 ARG A CA 1
ATOM 682 C C . ARG A 1 84 ? 14.270 6.924 -28.167 1.00 97.25 84 ARG A C 1
ATOM 684 O O . ARG A 1 84 ? 13.270 6.797 -27.465 1.00 97.25 84 ARG A O 1
ATOM 691 N N . GLU A 1 85 ? 15.258 6.028 -28.160 1.00 97.31 85 GLU A N 1
ATOM 692 C CA . GLU A 1 85 ? 15.268 4.852 -27.274 1.00 97.31 85 GLU A CA 1
ATOM 693 C C . GLU A 1 85 ? 15.329 5.271 -25.794 1.00 97.31 85 GLU A C 1
ATOM 695 O O . GLU A 1 85 ? 14.595 4.725 -24.969 1.00 97.31 85 GLU A O 1
ATOM 700 N N . LEU A 1 86 ? 16.147 6.277 -25.459 1.00 96.75 86 LEU A N 1
ATOM 701 C CA . LEU A 1 86 ? 16.245 6.830 -24.108 1.00 96.75 86 LEU A CA 1
ATOM 702 C C . LEU A 1 86 ? 14.917 7.451 -23.657 1.00 96.75 86 LEU A C 1
ATOM 704 O O . LEU A 1 86 ? 14.427 7.116 -22.580 1.00 96.75 86 LEU A O 1
ATOM 708 N N . GLU A 1 87 ? 14.306 8.293 -24.489 1.00 97.62 87 GLU A N 1
ATOM 709 C CA . GLU A 1 87 ? 13.011 8.917 -24.200 1.00 97.62 87 GLU A CA 1
ATOM 710 C C . GLU A 1 87 ? 11.914 7.873 -23.963 1.00 97.62 87 GLU A C 1
ATOM 712 O O . GLU A 1 87 ? 11.158 7.976 -22.992 1.00 97.62 87 GLU A O 1
ATOM 717 N N . ALA A 1 88 ? 11.863 6.829 -24.796 1.00 97.94 88 ALA A N 1
ATOM 718 C CA . ALA A 1 88 ? 10.912 5.732 -24.644 1.00 97.94 88 ALA A CA 1
ATOM 719 C C . ALA A 1 88 ? 11.121 4.962 -23.328 1.00 97.94 88 ALA A C 1
ATOM 721 O O . ALA A 1 88 ? 10.160 4.671 -22.611 1.00 97.94 88 ALA A O 1
ATOM 722 N N . VAL A 1 89 ? 12.374 4.664 -22.967 1.00 97.94 89 VAL A N 1
ATOM 723 C CA . VAL A 1 89 ? 12.701 3.982 -21.705 1.00 97.94 89 VAL A CA 1
ATOM 724 C C . VAL A 1 89 ? 12.380 4.861 -20.497 1.00 97.94 89 VAL A C 1
ATOM 726 O O . VAL A 1 89 ? 11.811 4.380 -19.518 1.00 97.94 89 VAL A O 1
ATOM 729 N N . GLU A 1 90 ? 12.692 6.154 -20.547 1.00 97.94 90 GLU A N 1
ATOM 730 C CA . GLU A 1 90 ? 12.369 7.092 -19.471 1.00 97.94 90 GLU A CA 1
ATOM 731 C C . GLU A 1 90 ? 10.868 7.310 -19.303 1.00 97.94 90 GLU A C 1
ATOM 733 O O . GLU A 1 90 ? 10.402 7.516 -18.178 1.00 97.94 90 GLU A O 1
ATOM 738 N N . HIS A 1 91 ? 10.110 7.285 -20.398 1.00 98.31 91 HIS A N 1
ATOM 739 C CA . HIS A 1 91 ? 8.656 7.295 -20.349 1.00 98.31 91 HIS A CA 1
ATOM 740 C C . HIS A 1 91 ? 8.134 6.048 -19.635 1.00 98.31 91 HIS A C 1
ATOM 742 O O . HIS A 1 91 ? 7.427 6.170 -18.634 1.00 98.31 91 HIS A O 1
ATOM 748 N N . ARG A 1 92 ? 8.575 4.859 -20.063 1.00 98.25 92 ARG A N 1
ATOM 749 C CA . ARG A 1 92 ? 8.154 3.584 -19.470 1.00 98.25 92 ARG A CA 1
ATOM 750 C C . ARG A 1 92 ? 8.482 3.497 -17.978 1.00 98.25 92 ARG A C 1
ATOM 752 O O . ARG A 1 92 ? 7.618 3.164 -17.176 1.00 98.25 92 ARG A O 1
ATOM 759 N N . ILE A 1 93 ? 9.697 3.887 -17.584 1.00 98.38 93 ILE A N 1
ATOM 760 C CA . ILE A 1 93 ? 10.117 3.946 -16.173 1.00 98.38 93 ILE A CA 1
ATOM 761 C C . ILE A 1 93 ? 9.182 4.847 -15.353 1.00 98.38 93 ILE A C 1
ATOM 763 O O . ILE A 1 93 ? 8.779 4.489 -14.245 1.00 98.38 93 ILE A O 1
ATOM 767 N N . ARG A 1 94 ? 8.815 6.021 -15.887 1.00 98.25 94 ARG A N 1
ATOM 768 C CA . ARG A 1 94 ? 7.887 6.941 -15.212 1.00 98.25 94 ARG A CA 1
ATOM 769 C C . ARG A 1 94 ? 6.499 6.329 -15.053 1.00 98.25 94 ARG A C 1
ATOM 771 O O . ARG A 1 94 ? 5.879 6.509 -14.006 1.00 98.25 94 ARG A O 1
ATOM 778 N N . GLU A 1 95 ? 6.003 5.627 -16.063 1.00 98.56 95 GLU A N 1
ATOM 779 C CA . GLU A 1 95 ? 4.702 4.957 -16.007 1.00 98.56 95 GLU A CA 1
ATOM 780 C C . GLU A 1 95 ? 4.685 3.813 -14.997 1.00 98.56 95 GLU A C 1
ATOM 782 O O . GLU A 1 95 ? 3.775 3.754 -14.170 1.00 98.56 95 GLU A O 1
ATOM 787 N N . GLU A 1 96 ? 5.712 2.963 -15.006 1.00 98.31 96 GLU A N 1
ATOM 788 C CA . GLU A 1 96 ? 5.875 1.859 -14.057 1.00 98.31 96 GLU A CA 1
ATOM 789 C C . GLU A 1 96 ? 5.968 2.376 -12.614 1.00 98.31 96 GLU A C 1
ATOM 791 O O . GLU A 1 96 ? 5.277 1.867 -11.730 1.00 98.31 96 GLU A O 1
ATOM 796 N N . GLN A 1 97 ? 6.738 3.444 -12.371 1.00 97.94 97 GLN A N 1
ATOM 797 C CA . GLN A 1 97 ? 6.825 4.066 -11.046 1.00 97.94 97 GLN A CA 1
ATOM 798 C C . GLN A 1 97 ? 5.467 4.613 -10.591 1.00 97.94 97 GLN A C 1
ATOM 800 O O . GLN A 1 97 ? 5.054 4.376 -9.457 1.00 97.94 97 GLN A O 1
ATOM 805 N N . ARG A 1 98 ? 4.742 5.314 -11.473 1.00 98.44 98 ARG A N 1
ATOM 806 C CA . ARG A 1 98 ? 3.402 5.840 -11.167 1.00 98.44 98 ARG A CA 1
ATOM 807 C C . ARG A 1 98 ? 2.397 4.720 -10.906 1.00 98.44 98 ARG A C 1
ATOM 809 O O . ARG A 1 98 ? 1.545 4.862 -10.034 1.00 98.44 98 ARG A O 1
ATOM 816 N N . ALA A 1 99 ? 2.466 3.628 -11.664 1.00 98.38 99 ALA A N 1
ATOM 817 C CA . ALA A 1 99 ? 1.606 2.469 -11.469 1.00 98.38 99 ALA A CA 1
ATOM 818 C C . ALA A 1 99 ? 1.876 1.797 -10.117 1.00 98.38 99 ALA A C 1
ATOM 820 O O . ALA A 1 99 ? 0.926 1.500 -9.393 1.00 98.38 99 ALA A O 1
ATOM 821 N N . MET A 1 100 ? 3.150 1.634 -9.746 1.00 98.12 100 MET A N 1
ATOM 822 C CA . MET A 1 100 ? 3.541 1.108 -8.439 1.00 98.12 100 MET A CA 1
ATOM 823 C C . MET A 1 100 ? 3.061 2.014 -7.300 1.00 98.12 100 MET A C 1
ATOM 825 O O . MET A 1 100 ? 2.460 1.525 -6.350 1.00 98.12 100 MET A O 1
ATOM 829 N N . ASP A 1 101 ? 3.259 3.329 -7.408 1.00 98.31 101 ASP A N 1
ATOM 830 C CA . ASP A 1 101 ? 2.852 4.279 -6.367 1.00 98.31 101 ASP A CA 1
ATOM 831 C C . ASP A 1 101 ? 1.322 4.290 -6.182 1.00 98.31 101 ASP A C 1
ATOM 833 O O . ASP A 1 101 ? 0.841 4.243 -5.050 1.00 98.31 101 ASP A O 1
ATOM 837 N N . ARG A 1 102 ? 0.543 4.244 -7.276 1.00 98.50 102 ARG A N 1
ATOM 838 C CA . ARG A 1 102 ? -0.921 4.071 -7.204 1.00 98.50 102 ARG A CA 1
ATOM 839 C C . ARG A 1 102 ? -1.312 2.761 -6.529 1.00 98.50 102 ARG A C 1
ATOM 841 O O . ARG A 1 102 ? -2.212 2.755 -5.697 1.00 98.50 102 ARG A O 1
ATOM 848 N N . LYS A 1 103 ? -0.638 1.661 -6.875 1.00 98.25 103 LYS A N 1
ATOM 849 C CA . LYS A 1 103 ? -0.886 0.358 -6.252 1.00 98.25 103 LYS A CA 1
ATOM 850 C C . LYS A 1 103 ? -0.636 0.416 -4.745 1.00 98.25 103 LYS A C 1
ATOM 852 O O . LY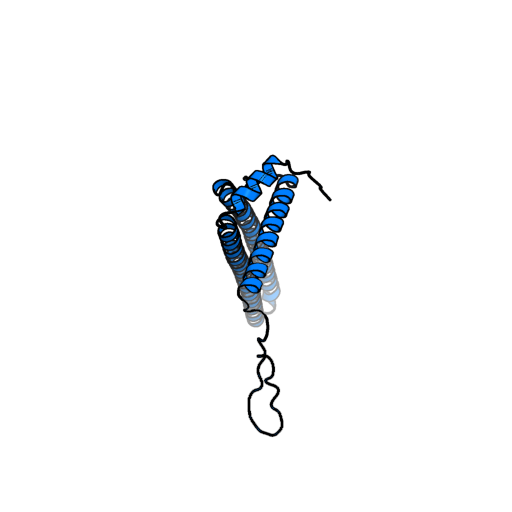S A 1 103 ? -1.462 -0.077 -3.993 1.00 98.25 103 LYS A O 1
ATOM 857 N N . ILE A 1 104 ? 0.464 1.032 -4.307 1.00 98.44 104 ILE A N 1
ATOM 858 C CA . ILE A 1 104 ? 0.791 1.171 -2.880 1.00 98.44 104 ILE A CA 1
ATOM 859 C C . ILE A 1 104 ? -0.334 1.890 -2.137 1.00 98.44 104 ILE A C 1
ATOM 861 O O . ILE A 1 104 ? -0.780 1.384 -1.116 1.00 98.44 104 ILE A O 1
ATOM 865 N N . VAL A 1 105 ? -0.813 3.027 -2.652 1.00 98.31 105 VAL A N 1
ATOM 866 C CA . VAL A 1 105 ? -1.905 3.779 -2.010 1.00 98.31 105 VAL A CA 1
ATOM 867 C C . VAL A 1 105 ? -3.163 2.918 -1.883 1.00 98.31 105 VAL A C 1
ATOM 869 O O . VAL A 1 105 ? -3.698 2.797 -0.789 1.00 98.31 105 VAL A O 1
ATOM 872 N N . LEU A 1 106 ? -3.571 2.236 -2.956 1.00 98.12 106 LEU A N 1
ATOM 873 C CA . LEU A 1 106 ? -4.754 1.368 -2.934 1.00 98.12 106 LEU A CA 1
ATOM 874 C C . LEU A 1 106 ? -4.622 0.193 -1.954 1.00 98.12 106 LEU A C 1
ATOM 876 O O . LEU A 1 106 ? -5.590 -0.169 -1.289 1.00 98.12 106 LEU A O 1
ATOM 880 N N . GLU A 1 107 ? -3.438 -0.414 -1.857 1.00 98.19 107 GLU A N 1
ATOM 881 C CA . GLU A 1 107 ? -3.177 -1.487 -0.890 1.00 98.19 107 GLU A CA 1
ATOM 882 C C . GLU A 1 107 ? -3.224 -0.963 0.550 1.00 98.19 107 GLU A C 1
ATOM 884 O O . GLU A 1 107 ? -3.769 -1.633 1.425 1.00 98.19 107 GLU A O 1
ATOM 889 N N . LEU A 1 108 ? -2.700 0.240 0.808 1.00 97.62 108 LEU A N 1
ATOM 890 C CA . LEU A 1 108 ? -2.775 0.871 2.127 1.00 97.62 108 LEU A CA 1
ATOM 891 C C . LEU A 1 108 ? -4.220 1.228 2.502 1.00 97.62 108 LEU A C 1
ATOM 893 O O . LEU A 1 108 ? -4.649 0.896 3.605 1.00 97.62 108 LEU A O 1
ATOM 897 N N . ASP A 1 109 ? -4.993 1.808 1.583 1.00 97.62 109 ASP A N 1
ATOM 898 C CA . ASP A 1 109 ? -6.412 2.119 1.802 1.00 97.62 109 ASP A CA 1
ATOM 899 C C . ASP A 1 109 ? -7.220 0.849 2.094 1.00 97.62 109 ASP A C 1
ATOM 901 O O . ASP A 1 109 ? -8.028 0.801 3.025 1.00 97.62 109 ASP A O 1
ATOM 905 N N . ARG A 1 110 ? -6.946 -0.231 1.351 1.00 97.75 110 ARG A N 1
ATOM 906 C CA . ARG A 1 110 ? -7.538 -1.543 1.621 1.00 97.75 110 ARG A CA 1
ATOM 907 C C . ARG A 1 110 ? -7.183 -2.040 3.020 1.00 97.75 110 ARG A C 1
ATOM 909 O O . ARG A 1 110 ? -8.056 -2.560 3.710 1.00 97.75 110 ARG A O 1
ATOM 916 N N . LYS A 1 111 ? -5.932 -1.875 3.462 1.00 97.75 111 LYS A N 1
ATOM 917 C CA . LYS A 1 111 ? -5.523 -2.273 4.818 1.00 97.75 111 LYS A CA 1
ATOM 918 C C . LYS A 1 111 ? -6.243 -1.482 5.900 1.00 97.75 111 LYS A C 1
ATOM 920 O O . LYS A 1 111 ? -6.625 -2.089 6.896 1.00 97.75 111 LYS A O 1
ATOM 925 N N . VAL A 1 112 ? -6.482 -0.187 5.697 1.00 97.69 112 VAL A N 1
ATOM 926 C CA . VAL A 1 112 ? -7.293 0.619 6.623 1.00 97.69 112 VAL A CA 1
ATOM 927 C C . VAL A 1 112 ? -8.713 0.055 6.721 1.00 97.69 112 VAL A C 1
ATOM 929 O O . VAL A 1 112 ? -9.192 -0.191 7.827 1.00 97.69 112 VAL A O 1
ATOM 932 N N . ALA A 1 113 ? -9.357 -0.234 5.588 1.00 98.06 113 ALA A N 1
ATOM 933 C CA . ALA A 1 113 ? -10.700 -0.816 5.575 1.00 98.06 113 ALA A CA 1
ATOM 934 C C . ALA A 1 113 ? -10.752 -2.209 6.240 1.00 98.06 113 ALA A C 1
ATOM 936 O O . ALA A 1 113 ? -11.661 -2.492 7.023 1.00 98.06 113 ALA A O 1
ATOM 937 N N . ASP A 1 114 ? -9.759 -3.069 5.983 1.00 98.25 114 ASP A N 1
ATOM 938 C CA . ASP A 1 114 ? -9.645 -4.396 6.605 1.00 98.25 114 ASP A CA 1
ATOM 939 C C . ASP A 1 114 ? -9.480 -4.287 8.136 1.00 98.25 114 ASP A C 1
ATOM 941 O O . ASP A 1 114 ? -10.121 -5.025 8.892 1.00 98.25 114 ASP A O 1
ATOM 945 N N . GLN A 1 115 ? -8.645 -3.352 8.608 1.00 98.19 115 GLN A N 1
ATOM 946 C CA . GLN A 1 115 ? -8.440 -3.078 10.035 1.00 98.19 115 GLN A CA 1
ATOM 947 C C . GLN A 1 115 ? -9.724 -2.566 10.699 1.00 98.19 115 GLN A C 1
ATOM 949 O O . GLN A 1 115 ? -10.118 -3.096 11.739 1.00 98.19 115 GLN A O 1
ATOM 954 N N . GLN A 1 116 ? -10.407 -1.595 10.081 1.00 98.25 116 GLN A N 1
ATOM 955 C CA . GLN A 1 116 ? -11.701 -1.086 10.550 1.00 98.25 116 GLN A CA 1
ATOM 956 C C . GLN A 1 116 ? -12.729 -2.214 10.665 1.00 98.25 116 GLN A C 1
ATOM 958 O O . GLN A 1 116 ? -13.334 -2.380 11.721 1.00 98.25 116 GLN A O 1
ATOM 963 N N . SER A 1 117 ? -12.872 -3.034 9.617 1.00 98.31 117 SER A N 1
ATOM 964 C CA . SER A 1 117 ? -13.820 -4.152 9.606 1.00 98.31 117 SER A CA 1
ATOM 965 C C . SER A 1 117 ? -13.492 -5.204 10.666 1.00 98.31 117 SER A C 1
ATOM 967 O O . SER A 1 117 ? -14.397 -5.788 11.260 1.00 98.31 117 SER A O 1
ATOM 969 N N . THR 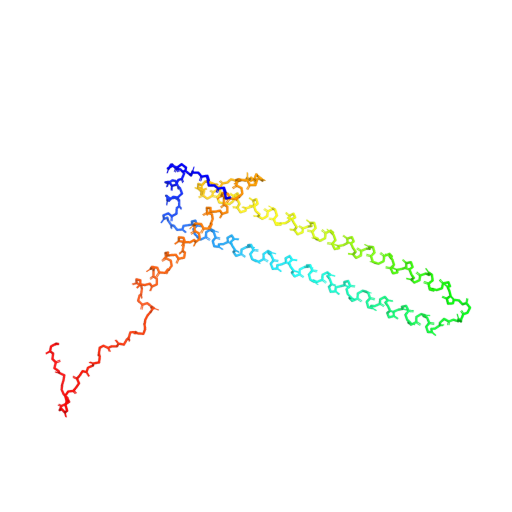A 1 118 ? -12.208 -5.464 10.916 1.00 98.06 118 THR A N 1
ATOM 970 C CA . THR A 1 118 ? -11.783 -6.424 11.944 1.00 98.06 118 THR A CA 1
ATOM 971 C C . THR A 1 118 ? -12.145 -5.926 13.343 1.00 98.06 118 THR A C 1
ATOM 973 O O . THR A 1 118 ? -12.693 -6.689 14.133 1.00 98.06 118 THR A O 1
ATOM 976 N N . LEU A 1 119 ? -11.891 -4.647 13.638 1.00 97.19 119 LEU A N 1
ATOM 977 C CA . LEU A 1 119 ? -12.220 -4.043 14.934 1.00 97.19 119 LEU A CA 1
ATOM 978 C C . LEU A 1 119 ? -13.735 -3.915 15.145 1.00 97.19 119 LEU A C 1
ATOM 980 O O . LEU A 1 119 ? -14.221 -4.191 16.238 1.00 97.19 119 LEU A O 1
ATOM 984 N N . GLU A 1 120 ? -14.484 -3.584 14.093 1.00 96.56 120 GLU A N 1
ATOM 985 C CA . GLU A 1 120 ? -15.951 -3.575 14.107 1.00 96.56 120 GLU A CA 1
ATOM 986 C C . GLU A 1 120 ? -16.515 -4.967 14.432 1.00 96.56 120 GLU A C 1
ATOM 988 O O . GLU A 1 120 ? -17.330 -5.118 15.340 1.00 96.56 120 GLU A O 1
ATOM 993 N N . LYS A 1 121 ? -16.029 -6.014 13.751 1.00 96.19 121 LYS A N 1
ATOM 994 C CA . LYS A 1 121 ? -16.447 -7.408 13.994 1.00 96.19 121 LYS A CA 1
ATOM 995 C C . LYS A 1 121 ? -16.045 -7.927 15.371 1.00 96.19 121 LYS A C 1
ATOM 997 O O . LYS A 1 121 ? -16.735 -8.783 15.914 1.00 96.19 121 LYS A O 1
ATOM 1002 N N . ALA A 1 122 ? -14.952 -7.416 15.930 1.00 94.31 122 ALA A N 1
ATOM 1003 C CA . ALA A 1 122 ? -14.536 -7.696 17.299 1.00 94.31 122 ALA A CA 1
ATOM 1004 C C . ALA A 1 122 ? -15.384 -6.950 18.350 1.00 94.31 122 ALA A C 1
ATOM 1006 O O . ALA A 1 122 ? -15.136 -7.096 19.543 1.00 94.31 122 ALA A O 1
ATOM 1007 N N . GLY A 1 123 ? -16.373 -6.153 17.927 1.00 91.31 123 GLY A N 1
ATOM 1008 C CA . GLY A 1 123 ? -17.266 -5.420 18.822 1.00 91.31 123 GLY A CA 1
ATOM 1009 C C . GLY A 1 123 ? -16.623 -4.190 19.461 1.00 91.31 123 GLY A C 1
ATOM 1010 O O . GLY A 1 123 ? -17.119 -3.697 20.473 1.00 91.31 123 GLY A O 1
ATOM 1011 N N . VAL A 1 124 ? -15.520 -3.678 18.901 1.00 93.88 124 VAL A N 1
ATOM 1012 C CA . VAL A 1 124 ? -14.844 -2.500 19.454 1.00 93.88 124 VAL A CA 1
ATOM 1013 C C . VAL A 1 124 ? -15.664 -1.253 19.133 1.00 93.88 124 VAL A C 1
ATOM 1015 O O . VAL A 1 124 ? -15.750 -0.814 17.985 1.00 93.88 124 VAL A O 1
ATOM 1018 N N . ALA A 1 125 ? -16.256 -0.655 20.167 1.00 91.06 125 ALA A N 1
ATOM 1019 C CA . ALA A 1 125 ? -17.089 0.531 20.020 1.00 91.06 125 ALA A CA 1
ATOM 1020 C C . ALA A 1 125 ? -16.342 1.685 19.322 1.00 91.06 125 ALA A C 1
ATOM 1022 O O . AL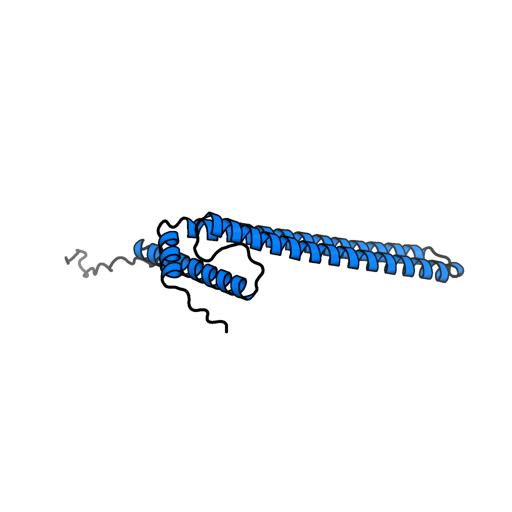A A 1 125 ? -15.201 2.014 19.654 1.00 91.06 125 ALA A O 1
ATOM 1023 N N . GLY A 1 126 ? -17.016 2.327 18.363 1.00 91.06 126 GLY A N 1
ATOM 1024 C CA . GLY A 1 126 ? -16.476 3.452 17.591 1.00 91.06 126 GLY A CA 1
ATOM 1025 C C . GLY A 1 126 ? -15.744 3.067 16.301 1.00 91.06 126 GLY A C 1
ATOM 1026 O O . GLY A 1 126 ? -15.376 3.967 15.546 1.00 91.06 126 GLY A O 1
ATOM 1027 N N . PHE A 1 127 ? -15.575 1.772 16.012 1.00 95.31 127 PHE A N 1
ATOM 1028 C CA . PHE A 1 127 ? -14.999 1.290 14.755 1.00 95.31 127 PHE A CA 1
ATOM 1029 C C . PHE A 1 127 ? -16.077 0.777 13.800 1.00 95.31 127 PHE A C 1
ATOM 1031 O O . PHE A 1 127 ? -16.963 0.024 14.186 1.00 95.31 127 PHE A O 1
ATOM 1038 N N . TYR A 1 128 ? -15.975 1.223 12.555 1.00 96.81 128 TYR A N 1
ATOM 1039 C CA . TYR A 1 128 ? -16.769 0.824 11.394 1.00 96.81 128 TYR A CA 1
ATOM 1040 C C . TYR A 1 128 ? -16.018 1.266 10.137 1.00 96.81 128 TYR A C 1
ATOM 1042 O O . TYR A 1 128 ? -15.152 2.147 10.204 1.00 96.81 128 TYR A O 1
ATOM 1050 N N . VAL A 1 129 ? -16.323 0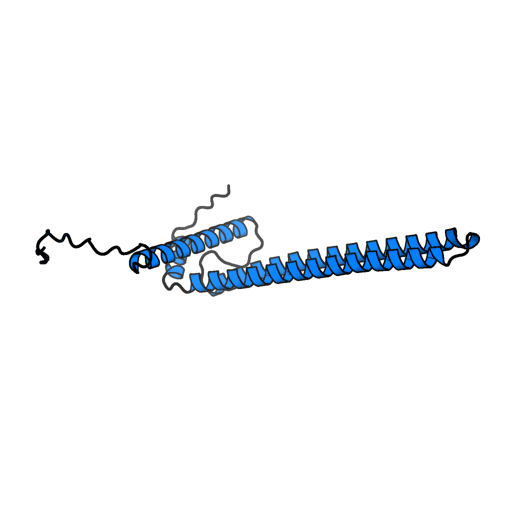.671 8.986 1.00 97.69 129 VAL A N 1
ATOM 1051 C CA . VAL A 1 129 ? -15.671 1.062 7.727 1.00 97.69 129 VAL A CA 1
ATOM 1052 C C . VAL A 1 129 ? -16.114 2.468 7.315 1.00 97.69 129 VAL A C 1
ATOM 1054 O O . VAL A 1 129 ? -17.301 2.719 7.113 1.00 97.69 129 VAL A O 1
ATOM 1057 N N . THR A 1 130 ? -15.161 3.390 7.170 1.00 97.00 130 THR A N 1
ATOM 1058 C CA . THR A 1 130 ? -15.435 4.779 6.771 1.00 97.00 130 THR A CA 1
ATOM 1059 C C . THR A 1 130 ? -14.252 5.421 6.059 1.00 97.00 130 THR A C 1
ATOM 1061 O O . THR A 1 130 ? -13.094 5.148 6.371 1.00 97.00 130 THR A O 1
ATOM 1064 N N . THR A 1 131 ? -14.559 6.320 5.123 1.00 96.31 131 THR A N 1
ATOM 1065 C CA . THR A 1 131 ? -13.600 7.192 4.430 1.00 96.31 131 THR A CA 1
ATOM 1066 C C . THR A 1 131 ? -13.755 8.662 4.831 1.00 96.31 131 THR A C 1
ATOM 1068 O O . THR A 1 131 ? -13.090 9.528 4.262 1.00 96.31 131 THR A O 1
ATOM 1071 N N . ASN A 1 132 ? -14.649 8.979 5.774 1.00 95.94 132 ASN A N 1
ATOM 1072 C CA . ASN A 1 132 ? -14.841 10.342 6.256 1.00 95.94 132 ASN A CA 1
ATOM 1073 C C . ASN A 1 132 ? -13.606 10.777 7.073 1.00 95.94 132 ASN A C 1
ATOM 1075 O O . ASN A 1 132 ? -13.309 10.152 8.093 1.00 95.94 132 ASN A O 1
ATOM 1079 N N . PRO A 1 133 ? -12.906 11.869 6.705 1.00 93.94 133 PRO A N 1
ATOM 1080 C CA . PRO A 1 133 ? -11.698 12.308 7.406 1.00 93.94 133 PRO A CA 1
ATOM 1081 C C . PRO A 1 133 ? -11.894 12.567 8.906 1.00 93.94 133 PRO A C 1
ATOM 1083 O O . PRO A 1 133 ? -10.983 12.337 9.697 1.00 93.94 133 PRO A O 1
ATOM 1086 N N . GLN A 1 134 ? -13.072 13.047 9.313 1.00 92.06 134 GLN A N 1
ATOM 1087 C CA . GLN A 1 134 ? -13.371 13.329 10.720 1.00 92.06 134 GLN A CA 1
ATOM 1088 C C . GLN A 1 134 ? -13.510 12.038 11.531 1.00 92.06 134 GLN A C 1
ATOM 1090 O O . GLN A 1 134 ? -12.962 11.931 12.628 1.00 92.06 134 GLN A O 1
ATOM 1095 N N . GLU A 1 135 ? -14.191 11.043 10.967 1.00 94.44 135 GLU A N 1
ATOM 1096 C CA . GLU A 1 135 ? -14.384 9.731 11.590 1.00 94.44 135 GLU A CA 1
ATOM 1097 C C . GLU A 1 135 ? -13.081 8.924 11.602 1.00 94.44 135 GLU A C 1
ATOM 1099 O O . GLU A 1 135 ? -12.762 8.295 12.609 1.00 94.44 135 GLU A O 1
ATOM 1104 N N . LEU A 1 136 ? -12.268 9.023 10.543 1.00 95.12 136 LEU A N 1
ATOM 1105 C CA . LEU A 1 136 ? -10.922 8.447 10.499 1.00 95.12 136 LEU A CA 1
ATOM 1106 C C . LEU A 1 136 ? -10.038 8.999 11.621 1.00 95.12 136 LEU A C 1
ATOM 1108 O O . LEU A 1 136 ? -9.422 8.229 12.357 1.00 95.12 136 LEU A O 1
ATOM 1112 N N . MET A 1 137 ? -10.013 10.324 11.811 1.00 94.00 137 MET A N 1
ATOM 1113 C CA . MET A 1 137 ? -9.281 10.932 12.929 1.00 94.00 137 MET A CA 1
ATOM 1114 C C . MET A 1 137 ? -9.781 10.419 14.283 1.00 94.00 137 MET A C 1
ATOM 1116 O O . MET A 1 137 ? -8.975 10.159 15.177 1.00 94.00 137 MET A O 1
ATOM 1120 N N . LEU A 1 138 ? -11.097 10.262 14.450 1.00 92.44 138 LEU A N 1
ATOM 1121 C CA . LEU A 1 138 ? -11.673 9.729 15.681 1.00 92.44 138 LEU A CA 1
ATOM 1122 C C . LEU A 1 138 ? -11.204 8.294 15.946 1.00 92.44 138 LEU A C 1
ATOM 1124 O O . LEU A 1 138 ? -10.709 8.009 17.036 1.00 92.44 138 LEU A O 1
ATOM 1128 N N . GLN A 1 139 ? -11.307 7.413 14.952 1.00 95.62 139 GLN A N 1
ATOM 1129 C CA . GLN A 1 139 ? -10.878 6.017 15.057 1.00 95.62 139 GLN A CA 1
ATOM 1130 C C . GLN A 1 139 ? -9.374 5.893 15.329 1.00 95.62 139 GLN A C 1
ATOM 1132 O O . GLN A 1 139 ? -8.966 5.074 16.152 1.00 95.62 139 GLN A O 1
ATOM 1137 N N . MET A 1 140 ? -8.543 6.753 14.728 1.00 94.75 140 MET A N 1
ATOM 1138 C CA . MET A 1 140 ? -7.108 6.819 15.032 1.00 94.75 140 MET A CA 1
ATOM 1139 C C . MET A 1 140 ? -6.841 7.208 16.492 1.00 94.75 140 MET A C 1
ATOM 1141 O O . MET A 1 140 ? -6.020 6.573 17.154 1.00 94.75 140 MET A O 1
ATOM 1145 N N . ASN A 1 141 ? -7.553 8.209 17.019 1.00 93.31 141 ASN A N 1
ATOM 1146 C CA . ASN A 1 141 ? -7.418 8.625 18.419 1.00 93.31 141 ASN A CA 1
ATOM 1147 C C . ASN A 1 141 ? -7.864 7.518 19.391 1.00 93.31 141 ASN A C 1
ATOM 1149 O O . ASN A 1 141 ? -7.217 7.297 20.418 1.00 93.31 141 ASN A O 1
ATOM 1153 N N . LEU A 1 142 ? -8.947 6.800 19.069 1.00 93.81 142 LEU A N 1
ATOM 1154 C CA . LEU A 1 142 ? -9.403 5.642 19.845 1.00 93.81 142 LEU A CA 1
ATOM 1155 C C . LEU A 1 142 ? -8.358 4.523 19.838 1.00 93.81 142 LEU A C 1
ATOM 1157 O O . LEU A 1 142 ? -8.019 3.992 20.895 1.00 93.81 142 LEU A O 1
ATOM 1161 N N . LEU A 1 143 ? -7.788 4.206 18.674 1.00 95.38 143 LEU A N 1
ATOM 1162 C CA . LEU A 1 143 ? -6.735 3.199 18.555 1.00 95.38 143 LEU A CA 1
ATOM 1163 C C . LEU A 1 143 ? -5.488 3.589 19.365 1.00 95.38 143 LEU A C 1
ATOM 1165 O O . LEU A 1 143 ? -4.894 2.748 20.041 1.0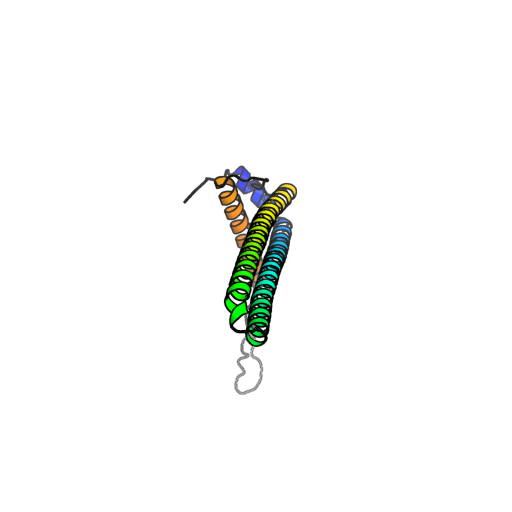0 95.38 143 LEU A O 1
ATOM 1169 N N . GLU A 1 144 ? -5.107 4.868 19.354 1.00 93.94 144 GLU A N 1
ATOM 1170 C CA . GLU A 1 144 ? -4.002 5.374 20.171 1.00 93.94 144 GLU A CA 1
ATOM 1171 C C . GLU A 1 144 ? -4.283 5.215 21.674 1.00 93.94 144 GLU A C 1
ATOM 1173 O O . GLU A 1 144 ? -3.400 4.798 22.430 1.00 93.94 144 GLU A O 1
ATOM 1178 N N . LEU A 1 145 ? -5.512 5.501 22.118 1.00 92.50 145 LEU A N 1
ATOM 1179 C CA . LEU A 1 145 ? -5.935 5.286 23.501 1.00 92.50 145 LEU A CA 1
ATOM 1180 C C . LEU A 1 145 ? -5.829 3.808 23.897 1.00 92.50 145 LEU A C 1
ATOM 1182 O O . LEU A 1 145 ? -5.209 3.506 24.919 1.00 92.50 145 LEU A O 1
ATOM 1186 N N . ILE A 1 146 ? -6.371 2.897 23.082 1.00 93.88 146 ILE A N 1
ATOM 1187 C CA . ILE A 1 146 ? -6.299 1.444 23.312 1.00 93.88 146 ILE A CA 1
ATOM 1188 C C . ILE A 1 146 ? -4.834 1.012 23.468 1.00 93.88 146 ILE A C 1
ATOM 1190 O O . ILE A 1 146 ? -4.469 0.365 24.451 1.00 93.88 146 ILE A O 1
ATOM 1194 N N . ARG A 1 147 ? -3.949 1.462 22.571 1.00 93.75 147 ARG A N 1
ATOM 1195 C CA . ARG A 1 147 ? -2.511 1.153 22.646 1.00 93.75 147 ARG A CA 1
ATOM 1196 C C . ARG A 1 147 ? -1.838 1.725 23.896 1.00 93.75 147 ARG A C 1
ATOM 1198 O O . ARG A 1 147 ? -0.988 1.064 24.493 1.00 93.75 147 ARG A O 1
ATOM 1205 N N . LYS A 1 148 ? -2.200 2.938 24.324 1.00 92.56 148 LYS A N 1
ATOM 1206 C CA . LYS A 1 148 ? -1.682 3.534 25.570 1.00 92.56 148 LYS A CA 1
ATOM 1207 C C . LYS A 1 148 ? -2.124 2.743 26.802 1.00 92.56 148 LYS A C 1
ATOM 1209 O O . LYS A 1 148 ? -1.320 2.565 27.719 1.00 92.56 148 LYS A O 1
ATOM 1214 N N . LEU A 1 149 ? -3.365 2.257 26.828 1.00 91.38 149 LEU A N 1
ATOM 1215 C CA . LEU A 1 149 ? -3.876 1.410 27.909 1.00 91.38 149 LEU A CA 1
ATOM 1216 C C . LEU A 1 149 ? -3.135 0.069 27.962 1.00 91.38 149 LEU A C 1
ATOM 1218 O O . LEU A 1 149 ? -2.654 -0.304 29.032 1.00 91.38 149 LEU A O 1
ATOM 1222 N N . GLN A 1 150 ? -2.923 -0.576 26.812 1.00 89.00 150 GLN A N 1
ATOM 1223 C CA . GLN A 1 150 ? -2.136 -1.809 26.704 1.00 89.00 150 GLN A CA 1
ATOM 1224 C C . GLN A 1 150 ? -0.724 -1.640 27.288 1.00 89.00 150 GLN A C 1
ATOM 1226 O O . GLN A 1 150 ? -0.285 -2.419 28.131 1.00 89.00 150 GLN A O 1
ATOM 1231 N N . GLN A 1 151 ? -0.020 -0.568 26.907 1.00 87.88 151 GLN A N 1
ATOM 1232 C CA . GLN A 1 151 ? 1.334 -0.288 27.400 1.00 87.88 151 GLN A CA 1
ATOM 1233 C C . GLN A 1 151 ? 1.380 -0.048 28.914 1.00 87.88 151 GLN A C 1
ATOM 1235 O O . GLN A 1 151 ? 2.347 -0.441 29.573 1.00 87.88 151 GLN A O 1
ATOM 1240 N N . ARG A 1 152 ? 0.355 0.604 29.478 1.00 84.50 152 ARG A N 1
ATOM 1241 C CA . ARG A 1 152 ? 0.238 0.816 30.929 1.00 84.50 152 ARG A CA 1
ATOM 1242 C C . ARG A 1 152 ? -0.038 -0.493 31.665 1.00 84.50 152 ARG A C 1
ATOM 1244 O O . ARG A 1 152 ? 0.624 -0.744 32.668 1.00 84.50 152 ARG A O 1
ATOM 1251 N N . GLY A 1 153 ? -0.917 -1.345 31.134 1.00 74.44 153 GLY A N 1
ATOM 1252 C CA . GLY A 1 153 ? -1.162 -2.693 31.655 1.00 74.44 153 GLY A CA 1
ATOM 1253 C C . GLY A 1 153 ? 0.108 -3.549 31.678 1.00 74.44 153 GLY A C 1
ATOM 1254 O O . GLY A 1 153 ? 0.452 -4.114 32.715 1.00 74.44 153 GLY A O 1
ATOM 1255 N N . CYS A 1 154 ? 0.894 -3.550 30.594 1.00 62.22 154 CYS A N 1
ATOM 1256 C CA . CYS A 1 154 ? 2.180 -4.257 30.549 1.00 62.22 154 CYS A CA 1
ATOM 1257 C C . CYS A 1 154 ? 3.195 -3.729 31.580 1.00 62.22 154 CYS A C 1
ATOM 1259 O O . CYS A 1 154 ? 3.971 -4.506 32.135 1.00 62.22 154 CYS A O 1
ATOM 1261 N N . ARG A 1 155 ? 3.223 -2.414 31.843 1.00 61.41 155 ARG A N 1
ATOM 1262 C CA . ARG A 1 155 ? 4.112 -1.813 32.856 1.00 61.41 155 ARG A CA 1
ATOM 1263 C C . ARG A 1 155 ? 3.676 -2.162 34.278 1.00 61.41 155 ARG A C 1
ATOM 1265 O O . ARG A 1 155 ? 4.530 -2.500 35.091 1.00 61.41 155 ARG A O 1
ATOM 1272 N N . ALA A 1 156 ? 2.374 -2.129 34.556 1.00 60.94 156 ALA A N 1
ATOM 1273 C CA . ALA A 1 156 ? 1.817 -2.524 35.847 1.00 60.94 156 ALA A CA 1
ATOM 1274 C C . ALA A 1 156 ? 2.051 -4.018 36.134 1.00 60.94 156 ALA A C 1
ATOM 1276 O O . ALA A 1 156 ? 2.484 -4.360 37.229 1.00 60.94 156 ALA A O 1
ATOM 1277 N N . GLY A 1 157 ? 1.884 -4.892 35.133 1.00 58.19 157 GLY A N 1
ATOM 1278 C CA . GLY A 1 157 ? 2.211 -6.317 35.249 1.00 58.19 157 GLY A CA 1
ATOM 1279 C C . GLY A 1 157 ? 3.699 -6.574 35.514 1.00 58.19 157 GLY A C 1
ATOM 1280 O O . GLY A 1 157 ? 4.041 -7.389 36.363 1.00 58.19 157 GLY A O 1
ATOM 1281 N N . LYS A 1 158 ? 4.607 -5.828 34.867 1.00 52.84 158 LYS A N 1
ATOM 1282 C CA . LYS A 1 158 ? 6.058 -5.924 35.129 1.00 52.84 158 LYS A CA 1
ATOM 1283 C C . LYS A 1 158 ? 6.459 -5.422 36.520 1.00 52.84 158 LYS A C 1
ATOM 1285 O O . LYS A 1 158 ? 7.376 -5.985 37.112 1.00 52.84 158 LYS A O 1
ATOM 1290 N N . ALA A 1 159 ? 5.780 -4.397 37.039 1.00 55.31 159 ALA A N 1
ATOM 1291 C CA . ALA A 1 159 ? 5.973 -3.919 38.408 1.00 55.31 159 ALA A CA 1
ATOM 1292 C C . ALA A 1 159 ? 5.431 -4.920 39.445 1.00 55.31 159 ALA A C 1
ATOM 1294 O O . ALA A 1 159 ? 6.097 -5.182 40.440 1.00 55.31 159 ALA A O 1
ATOM 1295 N N . ALA A 1 160 ? 4.269 -5.529 39.182 1.00 54.06 160 ALA A N 1
ATOM 1296 C CA . ALA A 1 160 ? 3.669 -6.548 40.046 1.00 54.06 160 ALA A CA 1
ATOM 1297 C C . ALA A 1 160 ? 4.464 -7.868 40.071 1.00 54.06 160 ALA A C 1
ATOM 1299 O O . ALA A 1 160 ? 4.486 -8.547 41.091 1.00 54.06 160 ALA A O 1
ATOM 1300 N N . LEU A 1 161 ? 5.150 -8.218 38.976 1.00 50.81 161 LEU A N 1
ATOM 1301 C CA . LEU A 1 161 ? 5.982 -9.424 38.872 1.00 50.81 161 LEU A CA 1
ATOM 1302 C C . LEU A 1 161 ? 7.423 -9.238 39.382 1.00 50.81 161 LEU A C 1
ATOM 1304 O O . LEU A 1 161 ? 8.220 -10.163 39.273 1.00 50.81 161 LEU A O 1
ATOM 1308 N N . GLY A 1 162 ? 7.793 -8.068 39.920 1.00 50.56 162 GLY A N 1
ATOM 1309 C CA . GLY A 1 162 ? 9.098 -7.861 40.566 1.00 50.56 162 GLY A CA 1
ATOM 1310 C C . GLY A 1 162 ? 10.328 -7.981 39.651 1.00 50.56 162 GLY A C 1
ATOM 1311 O O . GLY A 1 162 ? 11.453 -7.976 40.136 1.00 50.56 162 GLY A O 1
ATOM 1312 N N . LEU A 1 163 ? 10.159 -8.044 38.326 1.00 55.56 163 LEU A N 1
ATOM 1313 C CA . LEU A 1 163 ? 11.260 -8.241 37.365 1.00 55.56 163 LEU A CA 1
ATOM 1314 C C . LEU A 1 163 ? 11.965 -6.930 36.957 1.00 55.56 163 LEU A C 1
ATOM 1316 O O . LEU A 1 163 ? 12.624 -6.869 35.921 1.00 55.56 163 LEU A O 1
ATOM 1320 N N . GLY A 1 164 ? 11.787 -5.857 37.733 1.00 51.03 164 GLY A N 1
ATOM 1321 C CA . GLY A 1 164 ? 12.161 -4.489 37.356 1.00 51.03 164 GLY A CA 1
ATOM 1322 C C . GLY A 1 164 ? 13.153 -3.776 38.275 1.00 51.03 164 GLY A C 1
ATOM 1323 O O . GLY A 1 164 ? 13.294 -2.563 38.147 1.00 51.03 164 GLY A O 1
ATOM 1324 N N . GLY A 1 165 ? 13.830 -4.475 39.186 1.00 46.75 165 GLY A N 1
ATOM 1325 C CA . GLY A 1 165 ? 14.885 -3.884 40.011 1.00 46.75 165 GLY A CA 1
ATOM 1326 C C . GLY A 1 165 ? 15.974 -4.902 40.346 1.00 46.75 165 GLY A C 1
ATOM 1327 O O . GLY A 1 165 ? 15.660 -6.088 40.466 1.00 46.75 165 GLY A O 1
ATOM 1328 N N . PRO A 1 166 ? 17.247 -4.487 40.493 1.00 42.56 166 PRO A N 1
ATOM 1329 C CA . PRO A 1 166 ? 18.248 -5.348 41.101 1.00 42.56 166 PRO A CA 1
ATOM 1330 C C . PRO A 1 166 ? 17.798 -5.595 42.541 1.00 42.56 166 PRO A C 1
ATOM 1332 O O . PRO A 1 166 ? 17.889 -4.706 43.385 1.00 42.56 166 PRO A O 1
ATOM 1335 N N . TRP A 1 167 ? 17.252 -6.780 42.809 1.00 46.75 167 TRP A N 1
ATOM 1336 C CA . TRP A 1 167 ? 16.987 -7.221 44.169 1.00 46.75 167 TRP A CA 1
ATOM 1337 C C . TRP A 1 167 ? 18.342 -7.393 44.855 1.00 46.75 167 TRP A C 1
ATOM 1339 O O . TRP A 1 167 ? 19.002 -8.419 44.711 1.00 46.75 167 TRP A O 1
ATOM 1349 N N . GLN A 1 168 ? 18.807 -6.342 45.526 1.00 46.56 168 GLN A N 1
ATOM 1350 C CA . GLN A 1 168 ? 19.917 -6.437 46.459 1.00 46.56 168 GLN A CA 1
ATOM 1351 C C . GLN A 1 168 ? 19.345 -7.045 47.743 1.00 46.56 168 GLN A C 1
ATOM 1353 O O . GLN A 1 168 ? 18.412 -6.468 48.310 1.00 46.56 168 GLN A O 1
ATOM 1358 N N . PRO A 1 169 ? 19.837 -8.210 48.199 1.00 43.69 169 PRO A N 1
ATOM 1359 C CA . PRO A 1 169 ? 19.509 -8.690 49.533 1.00 43.69 169 PRO A CA 1
ATOM 1360 C C . PRO A 1 169 ? 19.884 -7.604 50.554 1.00 43.69 169 PRO A C 1
ATOM 1362 O O . PRO A 1 169 ? 20.899 -6.930 50.345 1.00 43.69 169 PRO A O 1
ATOM 1365 N N . PRO A 1 170 ? 19.117 -7.414 51.643 1.00 42.19 170 PRO A N 1
ATOM 1366 C CA . PRO A 1 170 ? 19.561 -6.548 52.726 1.00 42.19 170 PRO A CA 1
ATOM 1367 C C . PRO A 1 170 ? 20.946 -7.020 53.175 1.00 42.19 170 PRO A C 1
ATOM 1369 O O . PRO A 1 170 ? 21.149 -8.207 53.438 1.00 42.19 170 PRO A O 1
ATOM 1372 N N . ALA A 1 171 ? 21.913 -6.101 53.166 1.00 47.62 171 ALA A N 1
ATOM 1373 C CA . ALA A 1 171 ? 23.270 -6.381 53.599 1.00 47.62 171 ALA A CA 1
ATOM 1374 C C . ALA A 1 171 ? 23.207 -6.919 55.030 1.00 47.62 171 ALA A C 1
ATOM 1376 O O . ALA A 1 171 ? 22.799 -6.206 55.946 1.00 47.62 171 ALA A O 1
ATOM 1377 N N . ALA A 1 172 ? 23.582 -8.184 55.208 1.00 48.81 172 ALA A N 1
ATOM 1378 C CA . ALA A 1 172 ? 23.824 -8.736 56.525 1.00 48.81 172 ALA A CA 1
ATOM 1379 C C . ALA A 1 172 ? 24.959 -7.917 57.151 1.00 48.81 172 ALA A C 1
ATOM 1381 O O . ALA A 1 172 ? 26.109 -7.994 56.713 1.00 48.81 172 ALA A O 1
ATOM 1382 N N . HIS A 1 173 ? 24.619 -7.080 58.127 1.00 51.09 173 HIS A N 1
ATOM 1383 C CA . HIS A 1 173 ? 25.603 -6.468 59.002 1.00 51.09 173 HIS A CA 1
ATOM 1384 C C . HIS A 1 173 ? 26.200 -7.599 59.845 1.00 51.09 173 HIS A C 1
ATOM 1386 O O . HIS A 1 173 ? 25.522 -8.178 60.691 1.00 51.09 173 HIS A O 1
ATOM 1392 N N . TYR A 1 174 ? 27.448 -7.958 59.557 1.00 47.03 174 TYR A N 1
ATOM 1393 C CA . TYR A 1 174 ? 28.244 -8.835 60.405 1.00 47.03 174 TYR A CA 1
ATOM 1394 C C . TYR A 1 174 ? 29.094 -7.958 61.323 1.00 47.03 174 TYR A C 1
ATOM 1396 O O . TYR A 1 174 ? 29.871 -7.132 60.839 1.00 47.03 174 TYR A O 1
ATOM 1404 N N . ASP A 1 175 ? 28.965 -8.147 62.634 1.00 53.47 175 ASP A N 1
ATOM 1405 C CA . ASP A 1 175 ? 29.961 -7.659 63.588 1.00 53.47 175 ASP A CA 1
ATOM 1406 C C . ASP A 1 175 ? 31.261 -8.474 63.453 1.00 53.47 175 ASP A C 1
ATOM 1408 O O . ASP A 1 175 ? 31.258 -9.594 62.932 1.00 53.47 175 ASP A O 1
ATOM 1412 N N . GLN A 1 176 ? 32.386 -7.923 63.928 1.00 55.41 176 GLN A N 1
ATOM 1413 C CA . GLN A 1 176 ? 33.749 -8.482 63.785 1.00 55.41 176 GLN A CA 1
ATOM 1414 C C . GLN A 1 176 ? 33.971 -9.885 64.398 1.00 55.41 176 GLN A C 1
ATOM 1416 O O . GLN A 1 176 ? 35.071 -10.415 64.303 1.00 55.41 176 GLN A O 1
ATOM 1421 N N . GLU A 1 177 ? 32.937 -10.521 64.948 1.00 56.47 177 GLU A N 1
ATOM 1422 C CA . GLU A 1 177 ? 32.952 -11.865 65.544 1.00 56.47 177 GLU A CA 1
ATOM 1423 C C . GLU A 1 177 ? 31.908 -12.810 64.893 1.00 56.47 177 GLU A C 1
ATOM 1425 O O . GLU A 1 177 ? 31.362 -13.710 65.525 1.00 56.47 177 GLU A O 1
ATOM 1430 N N . GLY A 1 178 ? 31.599 -12.621 63.603 1.00 50.25 178 GLY A N 1
ATOM 1431 C CA . GLY A 1 178 ? 31.139 -13.706 62.721 1.00 50.25 178 GLY A CA 1
ATOM 1432 C C . GLY A 1 178 ? 29.863 -14.473 63.110 1.00 50.25 178 GLY A C 1
ATOM 1433 O O . GLY A 1 178 ? 29.760 -15.650 62.772 1.00 50.25 178 GLY A O 1
ATOM 1434 N N . SER A 1 179 ? 28.880 -13.853 63.772 1.00 47.06 179 SER A N 1
ATOM 1435 C CA . SER A 1 179 ? 27.572 -14.482 64.047 1.00 47.06 179 SER A CA 1
ATOM 1436 C C . SER A 1 179 ? 26.394 -13.560 63.699 1.00 47.06 179 SER A C 1
ATOM 1438 O O . SER A 1 179 ? 26.491 -12.354 63.924 1.00 47.06 179 SER A O 1
ATOM 1440 N N . PRO A 1 180 ? 25.282 -14.089 63.142 1.00 45.16 180 PRO A N 1
ATOM 1441 C CA . PRO A 1 180 ? 24.139 -13.276 62.730 1.00 45.16 180 PRO A CA 1
ATOM 1442 C C . PRO A 1 180 ? 23.299 -12.805 63.932 1.00 45.16 180 PRO A C 1
ATOM 1444 O O . PRO A 1 180 ? 22.895 -13.612 64.769 1.00 45.16 180 PRO A O 1
ATOM 1447 N N . VAL A 1 181 ? 23.000 -11.503 63.980 1.00 49.84 181 VAL A N 1
ATOM 1448 C CA . VAL A 1 181 ? 22.084 -10.873 64.948 1.00 49.84 181 VAL A CA 1
ATOM 1449 C C . VAL A 1 181 ? 20.679 -10.804 64.332 1.00 49.84 181 VAL A C 1
ATOM 1451 O O . VAL A 1 181 ? 20.552 -10.336 63.200 1.00 49.84 181 VAL A O 1
ATOM 1454 N N . PRO A 1 182 ? 19.618 -11.261 65.018 1.00 49.62 182 PRO A N 1
ATOM 1455 C CA . PRO A 1 182 ? 18.241 -11.020 64.597 1.00 49.62 182 PRO A CA 1
ATOM 1456 C C . PRO A 1 182 ? 17.674 -9.765 65.288 1.00 49.62 182 PRO A C 1
ATOM 1458 O O . PRO A 1 182 ? 18.109 -9.447 66.398 1.00 49.62 182 PRO A O 1
ATOM 1461 N N . PRO A 1 183 ? 16.559 -9.192 64.814 1.00 55.25 183 PRO A N 1
ATOM 1462 C CA . PRO A 1 183 ? 16.127 -8.900 63.445 1.00 55.25 183 PRO A CA 1
ATOM 1463 C C . PRO A 1 183 ? 16.489 -7.472 62.981 1.00 55.25 183 PRO A C 1
ATOM 1465 O O . PRO A 1 183 ? 16.754 -6.600 63.840 1.00 55.25 183 PRO A O 1
#